Protein AF-A0A348AZR6-F1 (afdb_monomer_lite)

Structure (mmCIF, N/CA/C/O backbone):
data_AF-A0A348AZR6-F1
#
_entry.id   AF-A0A348AZR6-F1
#
loop_
_atom_site.group_PDB
_atom_site.id
_atom_site.typ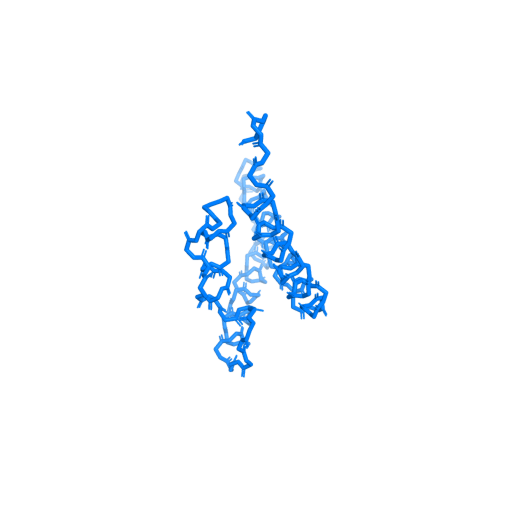e_symbol
_atom_site.label_atom_id
_atom_site.label_alt_id
_atom_site.label_comp_id
_atom_site.label_asym_id
_atom_site.label_entity_id
_atom_site.label_seq_id
_atom_site.pdbx_PDB_ins_code
_atom_site.Cartn_x
_atom_site.Cartn_y
_atom_site.Cartn_z
_atom_site.occupancy
_atom_site.B_iso_or_equiv
_atom_site.auth_seq_id
_atom_site.auth_comp_id
_atom_site.auth_asym_id
_atom_site.auth_atom_id
_atom_site.pdbx_PDB_model_num
ATOM 1 N N . MET A 1 1 ? -17.831 -6.680 12.722 1.00 46.50 1 MET A N 1
ATOM 2 C CA . MET A 1 1 ? -18.935 -5.773 12.367 1.00 46.50 1 MET A CA 1
ATOM 3 C C . MET A 1 1 ? -18.285 -4.518 11.796 1.00 46.50 1 MET A C 1
ATOM 5 O O . MET A 1 1 ? -18.162 -3.527 12.486 1.00 46.50 1 MET A O 1
ATOM 9 N N . PHE A 1 2 ? -17.747 -4.617 10.572 1.00 46.34 2 PHE A N 1
ATOM 10 C CA . PHE A 1 2 ? -16.978 -3.547 9.905 1.00 46.34 2 PHE A CA 1
ATOM 11 C C . PHE A 1 2 ? -17.855 -2.729 8.938 1.00 46.34 2 PHE A C 1
ATOM 13 O O . PHE A 1 2 ? -17.335 -1.940 8.155 1.00 46.34 2 PHE A O 1
ATOM 20 N N . ASP A 1 3 ? -19.169 -2.973 8.916 1.00 45.72 3 ASP A N 1
ATOM 21 C CA . ASP A 1 3 ? -20.099 -2.414 7.923 1.00 45.72 3 ASP A CA 1
ATOM 22 C C . ASP A 1 3 ? -20.419 -0.926 8.140 1.00 45.72 3 ASP A C 1
ATOM 24 O O . ASP A 1 3 ? -20.792 -0.246 7.189 1.00 45.72 3 ASP A O 1
ATOM 28 N N . ASP A 1 4 ? -20.212 -0.387 9.346 1.00 52.59 4 ASP A N 1
ATOM 29 C CA . ASP A 1 4 ? -20.506 1.022 9.646 1.00 52.59 4 ASP A CA 1
ATOM 30 C C . ASP A 1 4 ? -19.406 1.999 9.173 1.00 52.59 4 ASP A C 1
ATOM 32 O O . ASP A 1 4 ? -19.677 3.171 8.914 1.00 52.59 4 ASP A O 1
ATOM 36 N N . LEU A 1 5 ? -18.164 1.536 8.990 1.00 61.47 5 LEU A N 1
ATOM 37 C CA . LEU A 1 5 ? -17.026 2.393 8.640 1.00 61.47 5 LEU A CA 1
ATOM 38 C C . LEU A 1 5 ? -16.792 2.384 7.122 1.00 61.47 5 LEU A C 1
ATOM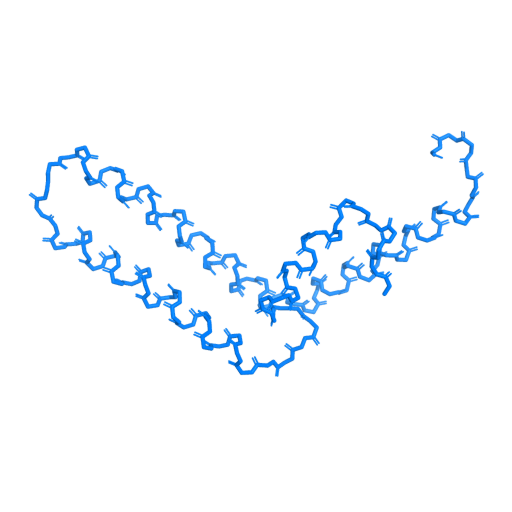 40 O O . LEU A 1 5 ? -15.801 1.844 6.627 1.00 61.47 5 LEU A O 1
ATOM 44 N N . GLN A 1 6 ? -17.728 2.974 6.366 1.00 58.28 6 GLN A N 1
ATOM 45 C CA . GLN A 1 6 ? -17.734 2.970 4.889 1.00 58.28 6 GLN A CA 1
ATOM 46 C C . GLN A 1 6 ? -16.393 3.390 4.261 1.00 58.28 6 GLN A C 1
ATOM 48 O O . GLN A 1 6 ? -16.012 2.856 3.220 1.00 58.28 6 GLN A O 1
ATOM 53 N N . LEU A 1 7 ? -15.651 4.292 4.915 1.00 63.53 7 LEU A N 1
ATOM 54 C CA . LEU A 1 7 ? -14.369 4.808 4.430 1.00 63.53 7 LEU A CA 1
ATOM 55 C C . LEU A 1 7 ? -13.273 3.728 4.332 1.00 63.53 7 LEU A C 1
ATOM 57 O O . LEU A 1 7 ? -12.414 3.792 3.457 1.00 63.53 7 LEU A O 1
ATOM 61 N N . ILE A 1 8 ? -13.290 2.734 5.226 1.00 68.94 8 ILE A N 1
ATOM 62 C CA . ILE A 1 8 ? -12.215 1.733 5.359 1.00 68.94 8 ILE A CA 1
ATOM 63 C C . ILE A 1 8 ? -12.735 0.302 5.126 1.00 68.94 8 ILE A C 1
ATOM 65 O O . ILE A 1 8 ? -11.947 -0.602 4.840 1.00 68.94 8 ILE A O 1
ATOM 69 N N . HIS A 1 9 ? -14.056 0.098 5.140 1.00 70.00 9 HIS A N 1
ATOM 70 C CA . HIS A 1 9 ? -14.709 -1.198 4.950 1.00 70.00 9 HIS A CA 1
ATOM 71 C C . HIS A 1 9 ? -14.213 -1.944 3.707 1.00 70.00 9 HIS A C 1
ATOM 73 O O . HIS A 1 9 ? -13.811 -3.104 3.798 1.00 70.00 9 HIS A O 1
ATOM 79 N N . MET A 1 10 ? -14.209 -1.284 2.544 1.00 70.31 10 MET A N 1
ATOM 80 C CA . MET A 1 10 ? -13.812 -1.927 1.287 1.00 70.31 10 MET A CA 1
ATOM 81 C C . MET A 1 10 ? -12.340 -2.343 1.310 1.00 70.31 10 MET A C 1
ATOM 83 O O . MET A 1 10 ? -12.015 -3.472 0.944 1.00 70.31 10 MET A O 1
ATOM 87 N N . SER A 1 11 ? -11.461 -1.478 1.817 1.00 72.56 11 SER A N 1
ATOM 88 C CA . SER A 1 11 ? -10.031 -1.764 1.964 1.00 72.56 11 SER A CA 1
ATOM 89 C C . SER A 1 11 ? -9.788 -2.952 2.896 1.00 72.56 11 SER A C 1
ATOM 91 O O . SER A 1 11 ? -9.057 -3.877 2.545 1.00 72.56 11 SER A O 1
ATOM 93 N N . VAL A 1 12 ? -10.457 -2.991 4.050 1.00 72.44 12 VAL A N 1
ATOM 94 C CA . VAL A 1 12 ? -10.345 -4.091 5.024 1.00 72.44 12 VAL A CA 1
ATOM 95 C C . VAL A 1 12 ? -10.916 -5.386 4.471 1.00 72.44 12 VAL A C 1
ATOM 97 O O . VAL A 1 12 ? -10.319 -6.445 4.648 1.00 72.44 12 VAL A O 1
ATOM 100 N N . ARG A 1 13 ? -12.038 -5.323 3.754 1.00 73.31 13 ARG A N 1
ATOM 101 C CA . ARG A 1 13 ? -12.660 -6.489 3.124 1.00 73.31 13 ARG A CA 1
ATOM 102 C C . ARG A 1 13 ? -11.761 -7.097 2.052 1.00 73.31 13 ARG A C 1
ATOM 104 O O . ARG A 1 13 ? -11.637 -8.317 2.000 1.00 73.31 13 ARG A O 1
ATOM 111 N N . ILE A 1 14 ? -11.098 -6.268 1.245 1.00 74.06 14 ILE A N 1
ATOM 112 C CA . ILE A 1 14 ? -10.103 -6.720 0.264 1.00 74.06 14 ILE A CA 1
ATOM 113 C C . ILE A 1 14 ? -8.912 -7.365 0.985 1.00 74.06 14 ILE A C 1
ATOM 115 O O . ILE A 1 14 ? -8.535 -8.488 0.660 1.00 74.06 14 ILE A O 1
ATOM 119 N N . LEU A 1 15 ? -8.351 -6.712 2.004 1.00 74.25 15 LEU A N 1
ATOM 120 C CA . LEU A 1 15 ? -7.204 -7.238 2.757 1.00 74.25 15 LEU A CA 1
ATOM 121 C C . LEU A 1 15 ? -7.527 -8.559 3.473 1.00 74.25 15 LEU A C 1
ATOM 123 O O . LEU A 1 15 ? -6.708 -9.479 3.488 1.00 74.25 15 LEU A O 1
ATOM 127 N N . ARG A 1 16 ? -8.746 -8.686 4.001 1.00 72.31 16 ARG A N 1
ATOM 128 C CA . ARG A 1 16 ? -9.259 -9.921 4.597 1.00 72.31 16 ARG A CA 1
ATOM 129 C C . ARG A 1 16 ? -9.489 -11.012 3.550 1.00 72.31 16 ARG A C 1
ATOM 131 O O . ARG A 1 16 ? -9.140 -12.159 3.801 1.00 72.31 16 ARG A O 1
ATOM 138 N N . PHE A 1 17 ? -10.006 -10.674 2.365 1.00 71.31 17 PHE A N 1
ATOM 139 C CA . PHE A 1 17 ? -10.172 -11.624 1.255 1.00 71.31 17 PHE A CA 1
ATOM 140 C C . PHE A 1 17 ? -8.837 -12.237 0.815 1.00 71.31 17 PHE A C 1
ATOM 142 O O . PHE A 1 17 ? -8.743 -13.446 0.613 1.00 71.31 17 PHE A O 1
ATOM 149 N N . TRP A 1 18 ? -7.782 -11.424 0.745 1.00 67.38 18 TRP A N 1
ATOM 150 C CA . TRP A 1 18 ? -6.425 -11.894 0.452 1.00 67.38 18 TRP A CA 1
ATOM 151 C C . TRP A 1 18 ? -5.745 -12.599 1.640 1.00 67.38 18 TRP A C 1
ATOM 153 O O . TRP A 1 18 ? -4.581 -12.988 1.537 1.00 67.38 18 TRP A O 1
ATOM 163 N N . SER A 1 19 ? -6.453 -12.797 2.762 1.00 68.12 19 SER A N 1
ATOM 164 C CA . SER A 1 19 ? -5.930 -13.392 3.999 1.00 68.12 19 SER A CA 1
ATOM 165 C C . SER A 1 19 ? -4.683 -12.669 4.534 1.00 68.12 19 SER A C 1
ATOM 167 O O . SER A 1 19 ? -3.815 -13.284 5.157 1.00 68.12 19 SER A O 1
ATOM 169 N N . LEU A 1 20 ? -4.556 -11.368 4.262 1.00 66.38 20 LEU A N 1
ATOM 170 C CA . LEU A 1 20 ? -3.405 -10.568 4.684 1.00 66.38 20 LEU A CA 1
ATOM 171 C C . LEU A 1 20 ? -3.512 -10.123 6.150 1.00 66.38 20 LEU A C 1
ATOM 173 O O . LEU A 1 20 ? -2.486 -9.905 6.791 1.00 66.38 20 LEU A O 1
ATOM 177 N N . ILE A 1 21 ? -4.736 -10.030 6.675 1.00 64.00 21 ILE A N 1
ATOM 178 C CA . ILE A 1 21 ? -5.070 -9.549 8.024 1.00 64.00 21 ILE A CA 1
ATOM 179 C C . ILE A 1 21 ? -6.019 -10.563 8.694 1.00 64.00 21 ILE A C 1
ATOM 181 O O . ILE A 1 21 ? -6.793 -11.225 7.997 1.00 64.00 21 ILE A O 1
ATOM 185 N N . TYR A 1 22 ? -5.973 -10.676 10.026 1.00 60.88 22 TYR A N 1
ATOM 186 C CA . TYR A 1 22 ? -6.836 -11.473 10.916 1.00 60.88 22 TYR A CA 1
ATOM 187 C C . TYR A 1 22 ? -6.680 -13.000 10.884 1.00 60.88 22 TYR A C 1
ATOM 189 O O . TYR A 1 22 ? -6.830 -13.631 11.927 1.00 60.88 22 TYR A O 1
ATOM 197 N N . GLU A 1 23 ? -6.366 -13.619 9.744 1.00 63.09 23 GLU A N 1
ATOM 198 C CA . GLU A 1 23 ? -6.282 -15.084 9.632 1.00 63.09 23 GLU A CA 1
ATOM 199 C C . GLU A 1 23 ? -4.889 -15.582 9.229 1.00 63.09 23 GLU A C 1
ATOM 201 O O . GLU A 1 23 ? -4.282 -15.128 8.254 1.00 63.09 23 GLU A O 1
ATOM 206 N N . HIS A 1 24 ? -4.391 -16.580 9.964 1.00 60.75 24 HIS A N 1
ATOM 207 C CA . HIS A 1 24 ? -3.095 -17.212 9.723 1.00 60.75 24 HIS A CA 1
ATOM 208 C C . HIS A 1 24 ? -3.226 -18.379 8.728 1.00 60.75 24 HIS A C 1
ATOM 210 O O . HIS A 1 24 ? -3.041 -19.542 9.078 1.00 60.75 24 HIS A O 1
ATOM 216 N N . THR A 1 25 ? -3.557 -18.084 7.469 1.00 66.69 25 THR A N 1
ATOM 217 C CA . THR A 1 25 ? -3.847 -19.128 6.468 1.00 66.69 25 THR A CA 1
ATOM 218 C C . THR A 1 25 ? -2.690 -19.337 5.485 1.00 66.69 25 THR A C 1
ATOM 220 O O . THR A 1 25 ? -2.135 -18.390 4.926 1.00 66.69 25 THR A O 1
ATOM 223 N N . TRP A 1 26 ? -2.367 -20.603 5.191 1.00 66.00 26 TRP A N 1
ATOM 224 C CA . TRP A 1 26 ? -1.361 -21.025 4.196 1.00 66.00 26 TRP A CA 1
ATOM 225 C C . TRP A 1 26 ? -1.574 -20.413 2.796 1.00 66.00 26 TRP A C 1
ATOM 227 O O . TRP A 1 26 ? -0.617 -20.170 2.061 1.00 66.00 26 TRP A O 1
ATOM 237 N N . ARG A 1 27 ? -2.829 -20.085 2.458 1.00 68.50 27 ARG A N 1
ATOM 238 C CA . ARG A 1 27 ? -3.244 -19.421 1.210 1.00 68.50 27 ARG A CA 1
ATOM 239 C C . ARG A 1 27 ? -2.511 -18.096 0.975 1.00 68.50 27 ARG A C 1
ATOM 241 O O . ARG A 1 27 ? -2.209 -17.774 -0.171 1.00 68.50 27 ARG A O 1
ATOM 248 N N . ARG A 1 28 ? -2.153 -17.373 2.042 1.00 71.19 28 ARG A N 1
ATOM 249 C CA . ARG A 1 28 ? -1.374 -16.127 1.982 1.00 71.19 28 ARG A CA 1
ATOM 250 C C . ARG A 1 28 ? 0.021 -16.349 1.406 1.00 71.19 28 ARG A C 1
ATOM 252 O O . ARG A 1 28 ? 0.463 -15.598 0.544 1.00 71.19 28 ARG A O 1
ATOM 259 N N . TYR A 1 29 ? 0.701 -17.396 1.869 1.00 71.00 29 TYR A N 1
ATOM 260 C CA . TYR A 1 29 ? 2.047 -17.737 1.412 1.00 71.00 29 TYR A CA 1
ATOM 261 C C . TYR A 1 29 ? 2.031 -18.210 -0.041 1.00 71.00 29 TYR A C 1
ATOM 263 O O . TYR A 1 29 ? 2.877 -17.790 -0.825 1.00 71.00 29 TYR A O 1
ATOM 271 N N . VAL A 1 30 ? 1.021 -18.993 -0.430 1.00 78.38 30 VAL A N 1
ATOM 272 C CA . VAL A 1 30 ? 0.837 -19.412 -1.827 1.00 78.38 30 VAL A CA 1
ATOM 273 C C . VAL A 1 30 ? 0.586 -18.206 -2.728 1.00 78.38 30 VAL A C 1
ATOM 275 O O . VAL A 1 30 ? 1.266 -18.051 -3.736 1.00 78.38 30 VAL A O 1
ATOM 278 N N . CYS A 1 31 ? -0.317 -17.304 -2.341 1.00 78.00 31 CYS A N 1
ATOM 279 C CA . CYS A 1 31 ? -0.598 -16.112 -3.129 1.00 78.00 31 CYS A CA 1
ATOM 280 C C . CYS A 1 31 ? 0.624 -15.194 -3.258 1.00 78.00 31 CYS A C 1
ATOM 282 O O . CYS A 1 31 ? 0.977 -14.812 -4.368 1.00 78.00 31 CYS A O 1
ATOM 284 N N . LEU A 1 32 ? 1.289 -14.858 -2.148 1.00 82.25 32 LEU A N 1
ATOM 285 C CA . LEU A 1 32 ? 2.465 -13.988 -2.178 1.00 82.25 32 LEU A CA 1
ATOM 286 C C . LEU A 1 32 ? 3.606 -14.617 -2.977 1.00 82.25 32 LEU A C 1
ATOM 288 O O . LEU A 1 32 ? 4.236 -13.926 -3.767 1.00 82.25 32 LEU A O 1
ATOM 292 N N . SER A 1 33 ? 3.848 -15.922 -2.821 1.00 84.69 33 SER A N 1
ATOM 293 C CA . SER A 1 33 ? 4.892 -16.614 -3.584 1.00 84.69 33 SER A CA 1
ATOM 294 C C . SER A 1 33 ? 4.616 -16.612 -5.090 1.00 84.69 33 SER A C 1
ATOM 296 O O . SER A 1 33 ? 5.533 -16.337 -5.859 1.00 84.69 33 SER A O 1
ATOM 298 N N . MET A 1 34 ? 3.364 -16.822 -5.513 1.00 85.06 34 MET A N 1
ATOM 299 C CA . MET A 1 34 ? 2.964 -16.749 -6.923 1.00 85.06 34 MET A CA 1
ATOM 300 C C . MET A 1 34 ? 3.148 -15.343 -7.499 1.00 85.06 34 MET A C 1
ATOM 302 O O . MET A 1 34 ? 3.713 -15.190 -8.581 1.00 85.06 34 MET A O 1
ATOM 306 N N . THR A 1 35 ? 2.728 -14.303 -6.774 1.00 85.81 35 THR A N 1
ATOM 307 C CA . THR A 1 35 ? 2.893 -12.914 -7.229 1.00 85.81 35 THR A CA 1
ATOM 308 C C . THR A 1 35 ? 4.371 -12.521 -7.279 1.00 85.81 35 THR A C 1
ATOM 310 O O . THR A 1 35 ? 4.814 -11.904 -8.246 1.00 85.81 35 THR A O 1
ATOM 313 N N . THR A 1 36 ? 5.161 -12.933 -6.283 1.00 87.38 36 THR A N 1
ATOM 314 C CA . THR A 1 36 ? 6.619 -12.747 -6.264 1.00 87.38 36 THR A CA 1
ATOM 315 C C . THR A 1 36 ? 7.271 -13.444 -7.450 1.00 87.38 36 THR A C 1
ATOM 317 O O . THR A 1 36 ? 8.064 -12.821 -8.150 1.00 87.38 36 THR A O 1
ATOM 320 N N . PHE A 1 37 ? 6.891 -14.690 -7.744 1.00 91.56 37 PHE A N 1
ATOM 321 C CA . PHE A 1 37 ? 7.380 -15.411 -8.916 1.00 91.56 37 PHE A CA 1
ATOM 322 C C . PHE A 1 37 ? 7.062 -14.664 -10.216 1.00 91.56 37 PHE A C 1
ATOM 324 O O . PHE A 1 37 ? 7.954 -14.467 -11.038 1.00 91.56 37 PHE A O 1
ATOM 331 N N . LEU A 1 38 ? 5.835 -14.161 -10.372 1.00 88.75 38 LEU A N 1
ATOM 332 C CA . LEU A 1 38 ? 5.429 -13.389 -11.547 1.00 88.75 38 LEU A CA 1
ATOM 333 C C . LEU A 1 38 ? 6.295 -12.132 -11.732 1.00 88.75 38 LEU A C 1
ATOM 335 O O . LEU A 1 38 ? 6.828 -11.906 -12.819 1.00 88.75 38 LEU A O 1
ATOM 339 N N . VAL A 1 39 ? 6.540 -11.367 -10.667 1.00 88.19 39 VAL A N 1
ATOM 340 C CA . VAL A 1 39 ? 7.423 -10.188 -10.731 1.00 88.19 39 VAL A CA 1
ATOM 341 C C . VAL A 1 39 ? 8.871 -10.566 -11.025 1.00 88.19 39 VAL A C 1
ATOM 343 O O . VAL A 1 39 ? 9.521 -9.880 -11.811 1.00 88.19 39 VAL A O 1
ATOM 346 N N . PHE A 1 40 ? 9.373 -11.675 -10.481 1.00 89.88 40 PHE A N 1
ATOM 347 C CA . PHE A 1 40 ? 10.703 -12.185 -10.827 1.00 89.88 40 PHE A CA 1
ATOM 348 C C . PHE A 1 40 ? 10.808 -12.579 -12.301 1.00 89.88 40 PHE A C 1
ATOM 350 O O . PHE A 1 40 ? 11.796 -12.235 -12.951 1.00 89.88 40 PHE A O 1
ATOM 357 N N . THR A 1 41 ? 9.796 -13.248 -12.860 1.00 88.19 41 THR A N 1
ATOM 358 C CA . THR A 1 41 ? 9.783 -13.575 -14.294 1.00 88.19 41 THR A CA 1
ATOM 359 C C . THR A 1 41 ? 9.747 -12.319 -15.162 1.00 88.19 41 THR A C 1
ATOM 361 O O . THR A 1 41 ? 10.443 -12.258 -16.173 1.00 88.19 41 THR A O 1
ATOM 364 N N . GLN A 1 42 ? 9.024 -11.280 -14.737 1.00 86.00 42 GLN A N 1
ATOM 365 C CA . GLN A 1 42 ? 8.962 -9.999 -15.437 1.00 86.00 42 GLN A CA 1
ATOM 366 C C . GLN A 1 42 ? 10.274 -9.199 -15.312 1.00 86.00 42 GLN A C 1
ATOM 368 O O . GLN A 1 42 ? 10.700 -8.566 -16.275 1.00 86.00 42 GLN A O 1
ATOM 373 N N . LEU A 1 43 ? 10.967 -9.284 -14.171 1.00 87.81 43 LEU A N 1
ATOM 374 C CA . LEU A 1 43 ? 12.334 -8.774 -13.994 1.00 87.81 43 LEU A CA 1
ATOM 375 C C . LEU A 1 43 ? 13.303 -9.474 -14.950 1.00 87.81 43 LEU A C 1
ATOM 377 O O . LEU A 1 43 ? 14.036 -8.817 -15.683 1.00 87.81 43 LEU A O 1
ATOM 381 N N . TYR A 1 44 ? 13.284 -10.807 -14.975 1.00 88.06 44 TYR A N 1
ATOM 382 C CA . TYR A 1 44 ? 14.137 -11.599 -15.860 1.00 88.06 44 TYR A CA 1
ATOM 383 C C . TYR A 1 44 ? 13.877 -11.281 -17.337 1.00 88.06 44 TYR A C 1
ATOM 385 O O . TYR A 1 44 ? 14.818 -11.124 -18.117 1.00 88.06 44 TYR A O 1
ATOM 393 N N . TYR A 1 45 ? 12.605 -11.118 -17.710 1.00 86.25 45 TYR A N 1
ATOM 394 C CA . TYR A 1 45 ? 12.211 -10.675 -19.042 1.00 86.25 45 TYR A CA 1
ATOM 395 C C . TYR A 1 45 ? 12.847 -9.332 -19.405 1.00 86.25 45 TYR A C 1
ATOM 397 O O . TYR A 1 45 ? 13.428 -9.209 -20.479 1.00 86.25 45 TYR A O 1
ATOM 405 N N . MET A 1 46 ? 12.799 -8.349 -18.503 1.00 84.75 46 MET A N 1
ATOM 406 C CA . MET A 1 46 ? 13.402 -7.032 -18.720 1.00 84.75 46 MET A CA 1
ATOM 407 C C . MET A 1 46 ? 14.921 -7.091 -18.921 1.00 84.75 46 MET A C 1
ATOM 409 O O . MET A 1 46 ? 15.438 -6.367 -19.764 1.00 84.75 46 MET A O 1
ATOM 413 N N . PHE A 1 47 ? 15.632 -7.974 -18.211 1.00 82.44 47 PHE A N 1
ATOM 414 C CA . PHE A 1 47 ? 17.081 -8.145 -18.390 1.00 82.44 47 PHE A CA 1
ATOM 415 C C . PHE A 1 47 ? 17.467 -8.826 -19.708 1.00 82.44 47 PHE A C 1
ATOM 417 O O . PHE A 1 47 ? 18.568 -8.608 -20.206 1.00 82.44 47 PHE A O 1
ATOM 424 N N . ARG A 1 48 ? 16.592 -9.675 -20.261 1.00 83.50 48 ARG A N 1
ATOM 425 C CA . ARG A 1 48 ? 16.864 -10.447 -21.486 1.00 83.50 48 ARG A CA 1
ATOM 426 C C . ARG A 1 48 ? 16.289 -9.807 -22.754 1.00 83.50 48 ARG A C 1
ATOM 428 O O . ARG A 1 48 ? 16.628 -10.220 -23.859 1.00 83.50 48 ARG A O 1
ATOM 435 N N . THR A 1 49 ? 15.396 -8.840 -22.600 1.00 79.44 49 THR A N 1
ATOM 436 C CA . THR A 1 49 ? 14.668 -8.213 -23.702 1.00 79.44 49 THR A CA 1
ATOM 437 C C . THR A 1 49 ? 15.562 -7.282 -24.517 1.00 79.44 49 THR A C 1
ATOM 439 O O . THR A 1 49 ? 16.243 -6.422 -23.971 1.00 79.44 49 THR A O 1
ATOM 442 N N . SER A 1 50 ? 15.500 -7.419 -25.843 1.00 75.12 50 SER A N 1
ATOM 443 C CA . SER A 1 50 ? 16.125 -6.523 -26.826 1.00 75.12 50 SER A CA 1
ATOM 444 C C . SER A 1 50 ? 15.079 -5.742 -27.639 1.00 75.12 50 SER A C 1
ATOM 446 O O . SER A 1 50 ? 15.274 -5.477 -28.825 1.00 75.12 50 SER A O 1
ATOM 448 N N . GLU A 1 51 ? 13.919 -5.467 -27.039 1.00 78.56 51 GLU A N 1
ATOM 449 C CA . GLU A 1 51 ? 12.837 -4.698 -27.661 1.00 78.56 51 GLU A CA 1
ATOM 450 C C . GLU A 1 51 ? 13.200 -3.214 -27.821 1.00 78.56 51 GLU A C 1
ATOM 452 O O . GLU A 1 51 ? 14.155 -2.711 -27.230 1.00 78.56 51 GLU A O 1
ATOM 457 N N . GLY A 1 52 ? 12.405 -2.496 -28.620 1.00 82.25 52 GLY A N 1
ATOM 458 C CA . GLY A 1 52 ? 12.532 -1.048 -28.765 1.00 82.25 52 GLY A CA 1
ATOM 459 C C . GLY A 1 52 ? 12.373 -0.304 -27.433 1.00 82.25 52 GLY A C 1
ATOM 460 O O . GLY A 1 52 ? 11.651 -0.743 -26.533 1.00 82.25 52 GLY A O 1
ATOM 461 N N . ILE A 1 53 ? 13.028 0.856 -27.334 1.00 81.12 53 ILE A N 1
ATOM 462 C CA . ILE A 1 53 ? 13.123 1.673 -26.113 1.00 81.12 53 ILE A CA 1
ATOM 463 C C . ILE A 1 53 ? 11.736 2.008 -25.527 1.00 81.12 53 ILE A C 1
ATOM 465 O O . ILE A 1 53 ? 11.559 1.926 -24.313 1.00 81.12 53 ILE A O 1
ATOM 469 N N . ASP A 1 54 ? 10.727 2.287 -26.359 1.00 85.00 54 ASP A N 1
ATOM 470 C CA . ASP A 1 54 ? 9.355 2.565 -25.900 1.00 85.00 54 ASP A CA 1
ATOM 471 C C . ASP A 1 54 ? 8.717 1.389 -25.138 1.00 85.00 54 ASP A C 1
ATOM 473 O O . ASP A 1 54 ? 8.050 1.578 -24.114 1.00 85.00 54 ASP A O 1
ATOM 477 N N . SER A 1 55 ? 8.950 0.156 -25.601 1.00 83.31 55 SER A N 1
ATOM 478 C CA . SER A 1 55 ? 8.420 -1.050 -24.952 1.00 83.31 55 SER A CA 1
ATOM 479 C C . SER A 1 55 ? 9.111 -1.302 -23.613 1.00 83.31 55 SER A C 1
ATOM 481 O O . SER A 1 55 ? 8.451 -1.587 -22.610 1.00 83.31 55 SER A O 1
ATOM 483 N N . 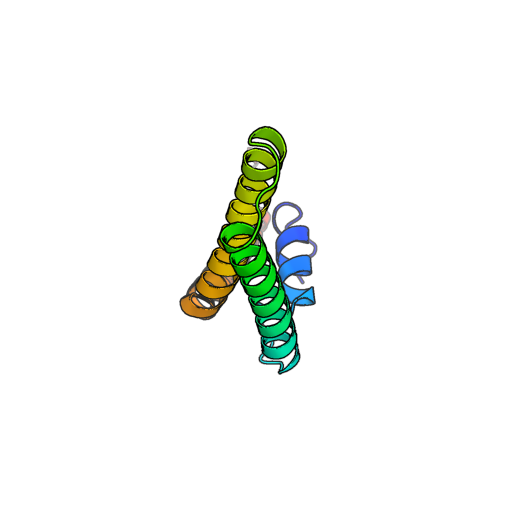ILE A 1 56 ? 10.430 -1.089 -23.563 1.00 85.19 56 ILE A N 1
ATOM 484 C CA . ILE A 1 56 ? 11.240 -1.193 -22.343 1.00 85.19 56 ILE A CA 1
ATOM 485 C C . ILE A 1 56 ? 10.736 -0.211 -21.281 1.00 85.19 56 ILE A C 1
ATOM 487 O O . ILE A 1 56 ? 10.558 -0.605 -20.128 1.00 85.19 56 ILE A O 1
ATOM 491 N N . ILE A 1 57 ? 10.453 1.044 -21.645 1.00 86.62 57 ILE A N 1
ATOM 492 C CA . ILE A 1 57 ? 9.962 2.059 -20.700 1.00 86.62 57 ILE A CA 1
ATOM 493 C C . ILE A 1 57 ? 8.606 1.647 -20.119 1.00 86.62 57 ILE A C 1
ATOM 495 O O . ILE A 1 57 ? 8.437 1.630 -18.896 1.00 86.62 57 ILE A O 1
ATOM 499 N N . ARG A 1 58 ? 7.649 1.255 -20.971 1.00 86.31 58 ARG A N 1
ATOM 500 C CA . ARG A 1 58 ? 6.318 0.823 -20.518 1.00 86.31 58 ARG A CA 1
ATOM 501 C C . ARG A 1 58 ? 6.409 -0.392 -19.601 1.00 86.31 58 ARG A C 1
ATOM 503 O O . ARG A 1 58 ? 5.768 -0.429 -18.551 1.00 86.31 58 ARG A O 1
ATOM 510 N N . ASN A 1 59 ? 7.197 -1.389 -19.988 1.00 86.81 59 ASN A N 1
ATOM 511 C CA . ASN A 1 59 ? 7.285 -2.640 -19.251 1.00 86.81 59 ASN A CA 1
ATOM 512 C C . ASN A 1 59 ? 8.056 -2.474 -17.928 1.00 86.81 59 ASN A C 1
ATOM 514 O O . ASN A 1 59 ? 7.667 -3.062 -16.919 1.00 86.81 59 ASN A O 1
ATOM 518 N N . SER A 1 60 ? 9.057 -1.585 -17.893 1.00 86.62 60 SER A N 1
ATOM 519 C CA . SER A 1 60 ? 9.742 -1.160 -16.661 1.00 86.62 60 SER A CA 1
ATOM 520 C C . SER A 1 60 ? 8.797 -0.450 -15.699 1.00 86.62 60 SER A C 1
ATOM 522 O O . SER A 1 60 ? 8.809 -0.730 -14.503 1.00 86.62 60 SER A O 1
ATOM 524 N N . TYR A 1 61 ? 7.950 0.450 -16.205 1.00 90.12 61 TYR A N 1
ATOM 525 C CA . TYR A 1 61 ? 6.973 1.154 -15.377 1.00 90.12 61 TYR A CA 1
ATOM 526 C C . TYR A 1 61 ? 5.993 0.178 -14.715 1.00 90.12 61 TYR A C 1
ATOM 528 O O . TYR A 1 61 ? 5.789 0.222 -13.500 1.00 90.12 61 TYR A O 1
ATOM 536 N N . MET A 1 62 ? 5.451 -0.763 -15.496 1.00 89.38 62 MET A N 1
ATOM 537 C CA . MET A 1 62 ? 4.577 -1.814 -14.970 1.00 89.38 62 MET A CA 1
ATOM 538 C C . MET A 1 62 ? 5.306 -2.679 -13.937 1.00 89.38 62 MET A C 1
ATOM 540 O O . MET A 1 62 ? 4.741 -2.992 -12.892 1.00 89.38 62 MET A O 1
ATOM 544 N N . LEU A 1 63 ? 6.571 -3.022 -14.184 1.00 90.00 63 LEU A N 1
ATOM 545 C CA . LEU A 1 63 ? 7.377 -3.807 -13.255 1.00 90.00 63 LEU A CA 1
ATOM 546 C C . LEU A 1 63 ? 7.565 -3.098 -11.905 1.00 90.00 63 LEU A C 1
ATOM 548 O O . LEU A 1 63 ? 7.386 -3.722 -10.859 1.00 90.00 63 LEU A O 1
ATOM 552 N N . VAL A 1 64 ? 7.886 -1.802 -11.910 1.00 90.94 64 VAL A N 1
ATOM 553 C CA . VAL A 1 64 ? 8.049 -1.008 -10.680 1.00 90.94 64 VAL A CA 1
ATOM 554 C C . VAL A 1 64 ? 6.742 -0.947 -9.889 1.00 90.94 64 VAL A C 1
ATOM 556 O O . VAL A 1 64 ? 6.762 -1.101 -8.666 1.00 90.94 64 VAL A O 1
ATOM 559 N N . LEU A 1 65 ? 5.602 -0.777 -10.564 1.00 90.94 65 LEU A N 1
ATOM 560 C CA . LEU A 1 65 ? 4.283 -0.798 -9.923 1.00 90.94 65 LEU A CA 1
ATOM 561 C C . LEU A 1 65 ? 3.990 -2.141 -9.244 1.00 90.94 65 LEU A C 1
ATOM 563 O O . LEU A 1 65 ? 3.563 -2.174 -8.084 1.00 90.94 65 LEU A O 1
ATOM 567 N N . TRP A 1 66 ? 4.251 -3.252 -9.934 1.00 87.62 66 TRP A N 1
ATOM 568 C CA . TRP A 1 66 ? 4.062 -4.584 -9.365 1.00 87.62 66 TRP A CA 1
ATOM 569 C C . TRP A 1 66 ? 5.012 -4.847 -8.198 1.00 87.62 66 TRP A C 1
ATOM 571 O O . TRP A 1 66 ? 4.581 -5.336 -7.153 1.00 87.62 66 TRP A O 1
ATOM 581 N N . PHE A 1 67 ? 6.277 -4.445 -8.324 1.00 89.00 67 PHE A N 1
ATOM 582 C CA . PHE A 1 67 ? 7.250 -4.541 -7.242 1.00 89.00 67 PHE A CA 1
ATOM 583 C C . PHE A 1 67 ? 6.813 -3.739 -6.009 1.00 89.00 67 PHE A C 1
ATOM 585 O O . PHE A 1 67 ? 6.843 -4.259 -4.894 1.00 89.00 67 PHE A O 1
ATOM 592 N N . ASN A 1 68 ? 6.331 -2.503 -6.190 1.00 91.19 68 ASN A N 1
ATOM 593 C CA . ASN A 1 68 ? 5.827 -1.681 -5.087 1.00 91.19 68 ASN A CA 1
ATOM 594 C C . ASN A 1 68 ? 4.623 -2.332 -4.395 1.00 91.19 68 ASN A C 1
ATOM 596 O O . ASN A 1 68 ? 4.535 -2.325 -3.168 1.00 91.19 68 ASN A O 1
ATOM 600 N N . THR A 1 69 ? 3.725 -2.932 -5.175 1.00 87.50 69 THR A N 1
ATOM 601 C CA . THR A 1 69 ? 2.538 -3.625 -4.661 1.00 87.50 69 THR A CA 1
ATOM 602 C C . THR A 1 69 ? 2.928 -4.822 -3.794 1.00 87.50 69 THR A C 1
ATOM 604 O O . THR A 1 69 ? 2.419 -4.971 -2.683 1.00 87.50 69 THR A O 1
ATOM 607 N N . ILE A 1 70 ? 3.884 -5.635 -4.255 1.00 87.62 70 ILE A N 1
ATOM 608 C CA . ILE A 1 70 ? 4.414 -6.767 -3.486 1.00 87.62 70 ILE A CA 1
ATOM 609 C C . ILE A 1 70 ? 5.123 -6.288 -2.220 1.00 87.62 70 ILE A C 1
ATOM 611 O O . ILE A 1 70 ? 4.869 -6.819 -1.140 1.00 87.62 70 ILE A O 1
ATOM 615 N N . LEU A 1 71 ? 5.972 -5.264 -2.324 1.00 87.50 71 LEU A N 1
ATOM 616 C CA . LEU A 1 71 ? 6.691 -4.716 -1.177 1.00 87.50 71 LEU A CA 1
ATOM 617 C C . LEU A 1 71 ? 5.723 -4.207 -0.102 1.00 87.50 71 LEU A C 1
ATOM 619 O O . LEU A 1 71 ? 5.892 -4.526 1.072 1.00 87.50 71 LEU A O 1
ATOM 623 N N . ARG A 1 72 ? 4.668 -3.481 -0.495 1.00 86.56 72 ARG A N 1
ATOM 624 C CA . ARG A 1 72 ? 3.600 -3.055 0.423 1.00 86.56 72 ARG A CA 1
ATOM 625 C C . ARG A 1 72 ? 2.906 -4.245 1.078 1.00 86.56 72 ARG A C 1
ATOM 627 O O . ARG A 1 72 ? 2.642 -4.189 2.274 1.00 86.56 72 ARG A O 1
ATOM 634 N N . ALA A 1 73 ? 2.641 -5.315 0.331 1.00 83.94 73 ALA A N 1
ATOM 635 C CA . ALA A 1 73 ? 2.031 -6.520 0.885 1.00 83.94 73 ALA A CA 1
ATOM 636 C C . ALA A 1 73 ? 2.940 -7.205 1.923 1.00 83.94 73 ALA A C 1
ATOM 638 O O . ALA A 1 73 ? 2.448 -7.626 2.967 1.00 83.94 73 ALA A O 1
ATOM 639 N N . TYR A 1 74 ? 4.256 -7.262 1.688 1.00 83.75 74 TYR A N 1
ATOM 640 C CA . TYR A 1 74 ? 5.228 -7.771 2.664 1.00 83.75 74 TYR A CA 1
ATOM 641 C C . TYR A 1 74 ? 5.365 -6.870 3.896 1.00 83.75 74 TYR A C 1
ATOM 643 O O . TYR A 1 74 ? 5.405 -7.383 5.011 1.00 83.75 74 TYR A O 1
ATOM 651 N N . LEU A 1 75 ? 5.400 -5.545 3.722 1.00 86.06 75 LEU A N 1
ATOM 652 C CA . LEU A 1 75 ? 5.454 -4.592 4.837 1.00 86.06 75 LEU A CA 1
ATOM 653 C C . LEU A 1 75 ? 4.207 -4.685 5.720 1.00 86.06 75 LEU A C 1
ATOM 655 O O . LEU A 1 75 ? 4.321 -4.766 6.939 1.00 86.06 75 LEU A O 1
ATOM 659 N N . LEU A 1 76 ? 3.024 -4.761 5.108 1.00 83.38 76 LEU A N 1
ATOM 660 C CA . LEU A 1 76 ? 1.766 -4.997 5.818 1.00 83.38 76 LEU A CA 1
ATOM 661 C C . LEU A 1 76 ? 1.801 -6.320 6.602 1.00 83.38 76 LEU A C 1
ATOM 663 O O . LEU A 1 76 ? 1.265 -6.411 7.700 1.00 83.38 76 LEU A O 1
ATOM 667 N N . LEU A 1 77 ? 2.453 -7.343 6.048 1.00 80.38 77 LEU A N 1
ATOM 668 C CA . LEU A 1 77 ? 2.636 -8.636 6.700 1.00 80.38 77 LEU A CA 1
ATOM 669 C C . LEU A 1 77 ? 3.517 -8.568 7.941 1.00 80.38 77 LEU A C 1
ATOM 671 O O . LEU A 1 77 ? 3.263 -9.272 8.919 1.00 80.38 77 LEU A O 1
ATOM 675 N N . TYR A 1 78 ? 4.585 -7.782 7.836 1.00 82.56 78 TYR A N 1
ATOM 676 C CA . TYR A 1 78 ? 5.602 -7.627 8.859 1.00 82.56 78 TYR A CA 1
ATOM 677 C C . TYR A 1 78 ? 5.069 -6.799 10.031 1.00 82.56 78 TYR A C 1
ATOM 679 O O . TYR A 1 78 ? 5.127 -7.245 11.171 1.00 82.56 78 TYR A O 1
ATOM 687 N N . ASP A 1 79 ? 4.446 -5.652 9.748 1.00 83.44 79 ASP A N 1
ATOM 688 C CA . ASP A 1 79 ? 3.828 -4.771 10.749 1.00 83.44 79 ASP A CA 1
ATOM 689 C C . ASP A 1 79 ? 2.337 -5.090 10.990 1.00 83.44 79 ASP A C 1
ATOM 691 O O . ASP A 1 79 ? 1.567 -4.228 11.424 1.00 83.44 79 ASP A O 1
ATOM 695 N N . ARG A 1 80 ? 1.908 -6.334 10.732 1.00 78.75 80 ARG A N 1
ATOM 696 C CA . ARG A 1 80 ? 0.492 -6.738 10.790 1.00 78.75 80 ARG A CA 1
ATOM 697 C C . ARG A 1 80 ? -0.160 -6.399 12.125 1.00 78.75 80 ARG A C 1
ATOM 699 O O . ARG A 1 80 ? -1.253 -5.851 12.135 1.00 78.75 80 ARG A O 1
ATOM 706 N N . GLU A 1 81 ? 0.512 -6.687 13.237 1.00 79.75 81 GLU A N 1
ATOM 707 C CA . GLU A 1 81 ? -0.035 -6.450 14.580 1.00 79.75 81 GLU A CA 1
ATOM 708 C C . GLU A 1 81 ? -0.296 -4.965 14.841 1.00 79.75 81 GLU A C 1
ATOM 710 O O . GLU A 1 81 ? -1.328 -4.598 15.399 1.00 79.75 81 GLU A O 1
ATOM 715 N N . LYS A 1 82 ? 0.604 -4.087 14.379 1.00 81.88 82 LYS A N 1
ATOM 716 C CA . LYS A 1 82 ? 0.378 -2.640 14.438 1.00 81.88 82 LYS A CA 1
ATOM 717 C C . LYS A 1 82 ? -0.787 -2.233 13.550 1.00 81.88 82 LYS A C 1
ATOM 719 O O . LYS A 1 82 ? -1.578 -1.394 13.959 1.00 81.88 82 LYS A O 1
ATOM 724 N N . TYR A 1 83 ? -0.901 -2.818 12.361 1.00 81.00 83 TYR A N 1
ATOM 725 C CA . TYR A 1 83 ? -1.989 -2.522 11.431 1.00 81.00 83 TYR A CA 1
ATOM 726 C C . TYR A 1 83 ? -3.357 -2.961 11.973 1.00 81.00 83 TYR A C 1
ATOM 728 O O . TYR A 1 83 ? -4.322 -2.206 11.891 1.00 81.00 83 TYR A O 1
ATOM 736 N N . GLU A 1 84 ? -3.436 -4.150 12.572 1.00 80.50 84 GLU A N 1
ATOM 737 C CA . GLU A 1 84 ? -4.637 -4.673 13.234 1.00 80.50 84 GLU A CA 1
ATOM 738 C C . GLU A 1 84 ? -5.017 -3.822 14.447 1.00 80.50 84 GLU A C 1
ATOM 740 O O . GLU A 1 84 ? -6.189 -3.485 14.616 1.00 80.50 84 GLU A O 1
ATOM 745 N N . LYS A 1 85 ? -4.029 -3.404 15.248 1.00 84.00 85 LYS A N 1
ATOM 746 C CA . LYS A 1 85 ? -4.251 -2.503 16.381 1.00 84.00 85 LYS A CA 1
ATOM 747 C C . LYS A 1 85 ? -4.758 -1.134 15.932 1.00 84.00 85 LYS A C 1
ATOM 749 O O . LYS A 1 85 ? -5.767 -0.677 16.450 1.00 84.00 85 LYS A O 1
ATOM 754 N N . LEU A 1 86 ? -4.123 -0.523 14.930 1.00 82.88 86 LEU A N 1
ATOM 755 C CA . LEU A 1 86 ? -4.577 0.745 14.351 1.00 82.88 86 LEU A CA 1
ATOM 756 C C . LEU A 1 86 ? -6.021 0.651 13.858 1.00 82.88 86 LEU A C 1
ATOM 758 O O . LEU A 1 86 ? -6.799 1.577 14.063 1.00 82.88 86 LEU A O 1
ATOM 762 N N . LEU A 1 87 ? -6.390 -0.465 13.225 1.00 81.50 87 LEU A N 1
ATOM 763 C CA . LEU A 1 87 ? -7.746 -0.661 12.731 1.00 81.50 87 LEU A CA 1
ATOM 764 C C . LEU A 1 87 ? -8.764 -0.798 13.874 1.00 81.50 87 LEU A C 1
ATOM 766 O O . LEU A 1 87 ? -9.841 -0.213 13.796 1.00 81.50 87 LEU A O 1
ATOM 770 N N . SER A 1 88 ? -8.403 -1.512 14.943 1.00 81.75 88 SER A N 1
ATOM 771 C CA . SER A 1 88 ? -9.222 -1.645 16.155 1.00 81.75 88 SER A CA 1
ATOM 772 C C . SER A 1 88 ? -9.376 -0.321 16.911 1.00 81.75 88 SER A C 1
ATOM 774 O O . SER A 1 88 ? -10.463 -0.004 17.397 1.00 81.75 88 SER A O 1
ATOM 776 N N . ASP A 1 89 ? -8.304 0.465 17.009 1.00 84.25 89 ASP A N 1
ATOM 777 C CA . ASP A 1 89 ? -8.328 1.782 17.649 1.00 84.25 89 ASP A CA 1
ATOM 778 C C . ASP A 1 89 ? -9.249 2.722 16.857 1.00 84.25 89 ASP A C 1
ATOM 780 O O . ASP A 1 89 ? -10.085 3.415 17.430 1.00 84.25 89 ASP A O 1
ATOM 784 N N . LEU A 1 90 ? -9.164 2.691 15.526 1.00 81.75 90 LEU A N 1
ATOM 785 C CA . LEU A 1 90 ? -9.977 3.517 14.634 1.00 81.75 90 LEU A CA 1
ATOM 786 C C . LEU A 1 90 ? -11.464 3.128 14.670 1.00 81.75 90 LEU A C 1
ATOM 788 O O . LEU A 1 90 ? -12.327 4.005 14.672 1.00 81.75 90 LEU A O 1
ATOM 792 N N . GLU A 1 91 ? -11.768 1.831 14.769 1.00 80.12 91 GLU A N 1
ATOM 793 C CA . GLU A 1 91 ? -13.125 1.339 15.036 1.00 80.12 91 GLU A CA 1
ATOM 794 C C . GLU A 1 91 ? -13.660 1.887 16.368 1.00 80.12 91 GLU A C 1
ATOM 796 O O . GLU A 1 91 ? -14.775 2.409 16.421 1.00 80.12 91 GLU A O 1
ATOM 801 N N . THR A 1 92 ? -12.843 1.846 17.423 1.00 82.44 92 THR A N 1
ATOM 802 C CA . THR A 1 92 ? -13.211 2.359 18.752 1.00 82.44 92 THR A CA 1
ATOM 803 C C . THR A 1 92 ? -13.483 3.864 18.713 1.00 82.44 92 THR A C 1
ATOM 805 O O . THR A 1 92 ? -14.551 4.302 19.136 1.00 82.44 92 THR A O 1
ATOM 808 N N . PHE A 1 93 ? -12.582 4.651 18.113 1.00 82.12 93 PHE A N 1
ATOM 809 C CA . PHE A 1 93 ? -12.759 6.097 17.941 1.00 82.12 93 PHE A CA 1
ATOM 810 C C . PHE A 1 93 ? -14.021 6.447 17.152 1.00 82.12 93 PHE A C 1
ATOM 812 O O . PHE A 1 93 ? -14.715 7.404 17.492 1.00 82.12 93 PHE A O 1
ATOM 819 N N . TYR A 1 94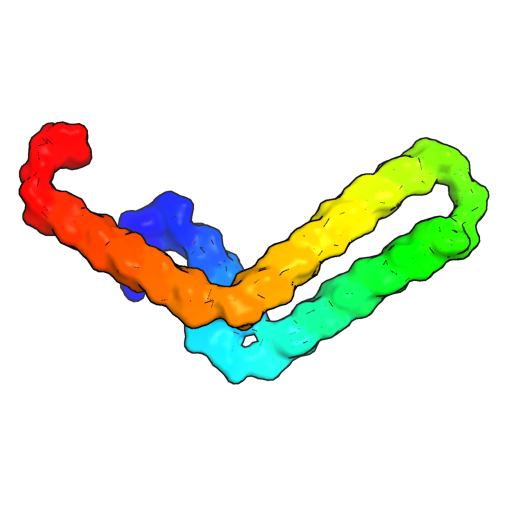 ? -14.338 5.682 16.108 1.00 77.75 94 TYR A N 1
ATOM 820 C CA . TYR A 1 94 ? -15.546 5.899 15.319 1.00 77.75 94 TYR A CA 1
ATOM 821 C C . TYR A 1 94 ? -16.819 5.661 16.138 1.00 77.75 94 TYR A C 1
ATOM 823 O O . TYR A 1 94 ? 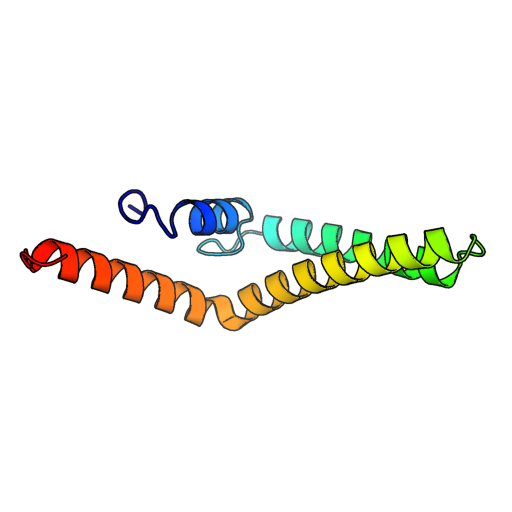-17.745 6.473 16.087 1.00 77.75 94 TYR A O 1
ATOM 831 N N . TYR A 1 95 ? -16.877 4.577 16.915 1.00 78.69 95 TYR A N 1
ATOM 832 C CA . TYR A 1 95 ? -18.031 4.318 17.776 1.00 78.69 95 TYR A CA 1
ATOM 833 C C . TYR A 1 95 ? -18.145 5.329 18.920 1.00 78.69 95 TYR A C 1
ATOM 835 O O . TYR A 1 95 ? -19.265 5.731 19.244 1.00 78.69 95 TYR A O 1
ATOM 843 N N . ASP A 1 96 ? -17.026 5.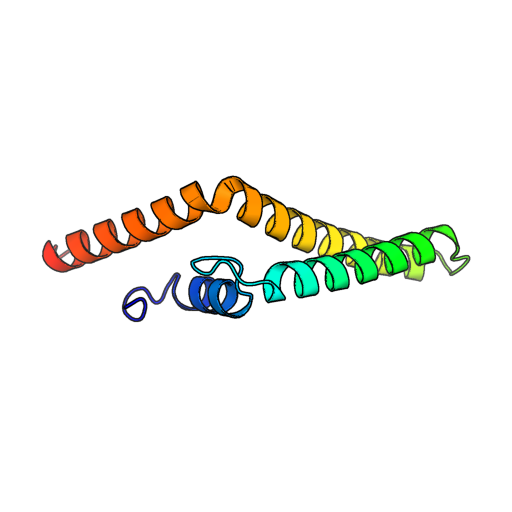793 19.478 1.00 81.69 96 ASP A N 1
ATOM 844 C CA . ASP A 1 96 ? -17.013 6.866 20.476 1.00 81.69 96 ASP A CA 1
ATOM 845 C C . ASP A 1 96 ? -17.543 8.184 19.893 1.00 81.69 96 ASP A C 1
ATOM 847 O O . ASP A 1 96 ? -18.415 8.812 20.496 1.00 81.69 96 ASP A O 1
ATOM 851 N N . LEU A 1 97 ? -17.129 8.558 18.678 1.00 77.62 97 LEU A N 1
ATOM 852 C CA . LEU A 1 97 ? -17.673 9.708 17.942 1.00 77.62 97 LEU A CA 1
ATOM 853 C C . LEU A 1 97 ? -19.179 9.569 17.683 1.00 77.62 97 LEU A C 1
ATOM 855 O O . LEU A 1 97 ? -19.950 10.480 17.986 1.00 77.62 97 LEU A O 1
ATOM 859 N N . LYS A 1 98 ? -19.624 8.405 17.194 1.00 76.00 98 LYS A N 1
ATOM 860 C CA . LYS A 1 98 ? -21.048 8.111 16.951 1.00 76.00 98 LYS A CA 1
ATOM 861 C C . LYS A 1 98 ? -21.873 8.196 18.241 1.00 76.00 98 LYS A C 1
ATOM 863 O O . LYS A 1 98 ? -23.027 8.622 18.214 1.00 76.00 98 LYS A O 1
ATOM 868 N N . ARG A 1 99 ? -21.291 7.809 19.381 1.00 76.88 99 ARG A N 1
ATOM 869 C CA . ARG A 1 99 ? -21.925 7.876 20.706 1.00 76.88 99 ARG A CA 1
ATOM 870 C C . ARG A 1 99 ? -21.924 9.287 21.297 1.00 76.88 99 ARG A C 1
ATOM 872 O O . ARG A 1 99 ? -22.850 9.612 22.038 1.00 76.88 99 ARG A O 1
ATOM 879 N N . SER A 1 100 ? -20.942 10.116 20.942 1.00 77.44 100 SER A N 1
ATOM 880 C CA . SER A 1 100 ? -20.802 11.501 21.405 1.00 77.44 100 SER A CA 1
ATOM 881 C C . SER A 1 100 ? -21.952 12.416 20.961 1.00 77.44 100 SER A C 1
ATOM 883 O O . SER A 1 100 ? -22.151 13.453 21.585 1.00 77.44 100 SER A O 1
ATOM 885 N N . LYS A 1 101 ? -22.746 12.037 19.937 1.00 63.84 101 LYS A N 1
ATOM 886 C CA . LYS A 1 101 ? -23.881 12.830 19.404 1.00 63.84 101 LYS A CA 1
ATOM 887 C C . LYS A 1 101 ? -23.529 14.318 19.228 1.00 63.84 101 LYS A C 1
ATOM 889 O O . LYS A 1 101 ? -24.318 15.198 19.575 1.00 63.84 101 LYS A O 1
ATOM 894 N N . ASP A 1 102 ? -22.328 14.596 18.736 1.00 63.03 102 ASP A N 1
ATOM 895 C CA . ASP A 1 102 ? -21.886 15.971 18.547 1.00 63.03 102 ASP A CA 1
ATOM 896 C C . ASP A 1 102 ? -22.622 16.584 17.347 1.00 63.03 102 ASP A C 1
ATOM 898 O O . ASP A 1 102 ? -22.706 15.970 16.290 1.00 63.03 102 ASP A O 1
ATOM 902 N N . SER A 1 103 ? -23.207 17.771 17.511 1.00 59.12 103 SER A N 1
ATOM 903 C CA . SER A 1 103 ? -24.108 18.379 16.513 1.00 59.12 103 SER A CA 1
ATOM 904 C C . SER A 1 103 ? -23.376 18.938 15.284 1.00 59.12 103 SER A C 1
ATOM 906 O O . SER A 1 103 ? -24.031 19.402 14.349 1.00 59.12 103 SER A O 1
ATOM 908 N N . TYR A 1 104 ? -22.042 18.952 15.306 1.00 58.66 104 TYR A N 1
ATOM 909 C CA . TYR A 1 104 ? -21.186 19.520 14.261 1.00 58.66 104 TYR A CA 1
ATOM 910 C C . TYR A 1 104 ? -20.490 18.459 13.389 1.00 58.66 104 TYR A C 1
ATOM 912 O O . TYR A 1 104 ? -19.719 18.834 12.503 1.00 58.66 104 TYR A O 1
ATOM 920 N N . ILE A 1 105 ? -20.746 17.165 13.629 1.00 52.62 105 ILE A N 1
ATOM 921 C CA . ILE A 1 105 ? -20.195 16.020 12.880 1.00 52.62 105 ILE A CA 1
ATOM 922 C C . ILE A 1 105 ? -21.334 15.139 12.366 1.00 52.62 105 ILE A C 1
ATOM 924 O O . ILE A 1 105 ? -22.250 14.832 13.159 1.00 52.62 105 ILE A O 1
#

Secondary structure (DSSP, 8-state):
--SS-HHHHHHHHHHHHTT-SS---HHHHHHHHHHHHHHHHHHHHHHH----HHHHHHHHHHHHHHHHHHHHHHHHHHSHHHHHHHHHHHHHHHHHHHHHT-TT-

Sequence (105 aa):
MFDDLQLIHMSVRILRFWSLIYEHTWRRYVCLSMTTFLVFTQLYYMFRTSEGIDSIIRNSYMLVLWFNTILRAYLLLYDREKYEKLLSDLETFYYDLKRSKDSYI

Organism: Bactrocera dorsalis (NCBI:txid27457)

Radius of gyration: 19.46 Å; chains: 1; bounding box: 41×40×50 Å

pLDDT: mean 77.61, std 10.82, range [45.72, 91.56]

Foldseek 3Di:
DLVVVVVCSVVVVVCVVCVLADDPDPSNVVVLVVLVVVLVVLVVCLVPDPDDPVVSVVSVVVSVVSVVVSVVSVVCNVCVVVVVVVVVVVVVVVVVVVVVVDPVD